Protein AF-A0A1M2VH30-F1 (afdb_monomer_lite)

Foldseek 3Di:
DDDDPVVVVVVVCVCVLPVLLVVLVVVCVCCCPPVVDNDDPVVSVVSSVCSNVVSLLVVLVVVVVVVCVVCVVVVHDDAAEDDADDRQRVVVVVVLVVCVVPHPSVVVVVVCCVVRNQWHWYGHRSDIDIHGNPD

Sequence (135 aa):
MSLPPGLRYTLRQLPNILIPPAIIYASAYIARGYFQLSPPTWLLVLLTLFSWPIAFTARVQYHDYANLLRARTLGAVCPRAIPHKWPGSIDLLKTIFAMDNVRYLGHSLFEWREEYGNIFNFRVMFEDRLANALA

Structure (mmCIF, N/CA/C/O backbone):
data_AF-A0A1M2VH30-F1
#
_entry.id   AF-A0A1M2VH30-F1
#
loop_
_atom_site.group_PDB
_atom_site.id
_atom_site.type_symbol
_atom_site.label_atom_id
_atom_site.label_alt_id
_atom_site.label_comp_id
_atom_site.label_asym_id
_atom_site.label_entity_id
_atom_site.label_seq_id
_atom_site.pdbx_PDB_ins_code
_atom_site.Cartn_x
_atom_site.Cartn_y
_atom_site.Cartn_z
_atom_site.occupancy
_atom_site.B_iso_or_equiv
_atom_site.auth_seq_id
_atom_site.auth_comp_id
_atom_site.auth_asym_id
_atom_site.auth_atom_id
_atom_site.pdbx_PDB_model_num
ATOM 1 N N . MET A 1 1 ? 8.312 -32.038 12.430 1.00 47.81 1 MET A N 1
ATOM 2 C CA . MET A 1 1 ? 7.209 -32.230 11.461 1.00 47.81 1 MET A CA 1
ATOM 3 C C . MET A 1 1 ? 6.965 -30.917 10.733 1.00 47.81 1 MET A C 1
ATOM 5 O O . MET A 1 1 ? 6.730 -29.901 11.377 1.00 47.81 1 MET A O 1
ATOM 9 N N . SER A 1 2 ? 7.128 -30.892 9.413 1.00 69.62 2 SER A N 1
ATOM 10 C CA . SER A 1 2 ? 6.905 -29.699 8.595 1.00 69.62 2 SER A CA 1
ATOM 11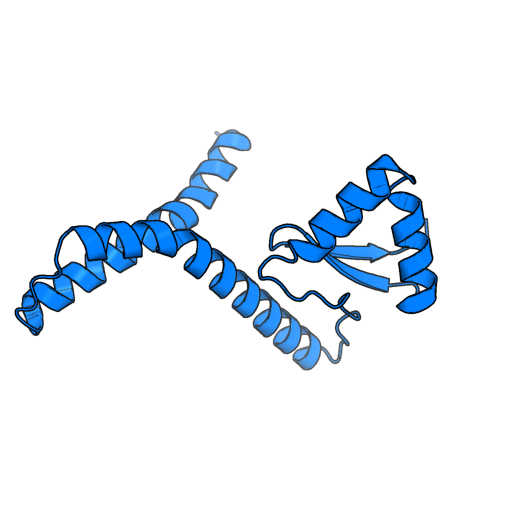 C C . SER A 1 2 ? 5.404 -29.423 8.484 1.00 69.62 2 SER A C 1
ATOM 13 O O . SER A 1 2 ? 4.657 -30.228 7.943 1.00 69.62 2 SER A O 1
ATOM 15 N N . LEU A 1 3 ? 4.955 -28.280 9.015 1.00 73.50 3 LEU A N 1
ATOM 16 C CA . LEU A 1 3 ? 3.594 -27.784 8.785 1.00 73.50 3 LEU A CA 1
ATOM 17 C C . LEU A 1 3 ? 3.281 -27.757 7.274 1.00 73.50 3 LEU A C 1
ATOM 19 O O . LEU A 1 3 ? 4.151 -27.315 6.512 1.00 73.50 3 LEU A O 1
ATOM 23 N N . PRO A 1 4 ? 2.065 -28.158 6.851 1.00 81.12 4 PRO A N 1
ATOM 24 C CA . PRO A 1 4 ? 1.647 -28.115 5.454 1.00 81.12 4 PRO A CA 1
ATOM 25 C C . PRO A 1 4 ? 1.818 -26.707 4.865 1.00 81.12 4 PRO A C 1
ATOM 27 O O . PRO A 1 4 ? 1.574 -25.721 5.571 1.00 81.12 4 PRO A O 1
ATOM 30 N N . PRO A 1 5 ? 2.200 -26.580 3.581 1.00 76.56 5 PRO A N 1
ATOM 31 C CA . PRO A 1 5 ? 2.479 -25.284 2.960 1.00 76.56 5 PRO A CA 1
ATOM 32 C C . PRO A 1 5 ? 1.276 -24.332 3.024 1.00 76.56 5 PRO A C 1
ATOM 34 O O . PRO A 1 5 ? 1.458 -23.144 3.282 1.00 76.56 5 PRO A O 1
ATOM 37 N N . GLY A 1 6 ? 0.051 -24.858 2.906 1.00 80.31 6 GLY A N 1
ATOM 38 C CA . GLY A 1 6 ? -1.178 -24.074 3.056 1.00 80.31 6 GLY A CA 1
ATOM 39 C C . GLY A 1 6 ? -1.340 -23.479 4.458 1.00 80.31 6 GLY A C 1
ATOM 40 O O . GLY A 1 6 ? -1.515 -22.276 4.600 1.00 80.31 6 GLY A O 1
ATOM 41 N N . LEU A 1 7 ? -1.176 -24.292 5.505 1.00 80.50 7 LEU A N 1
ATOM 42 C CA . LEU A 1 7 ? -1.288 -23.845 6.899 1.00 80.50 7 LEU A CA 1
ATOM 43 C C . LEU A 1 7 ? -0.220 -22.804 7.260 1.00 80.50 7 LEU A C 1
ATOM 45 O O . LEU A 1 7 ? -0.517 -21.815 7.927 1.00 80.50 7 LEU A O 1
ATOM 49 N N . ARG A 1 8 ? 1.014 -22.981 6.769 1.00 79.81 8 ARG A N 1
ATOM 50 C CA . ARG A 1 8 ? 2.083 -21.979 6.924 1.00 79.81 8 ARG A CA 1
ATOM 51 C C . ARG A 1 8 ? 1.718 -20.651 6.264 1.00 79.81 8 ARG A C 1
ATOM 53 O O . ARG A 1 8 ? 1.994 -19.601 6.839 1.00 79.81 8 ARG A O 1
ATOM 60 N N . TYR A 1 9 ? 1.108 -20.693 5.081 1.00 76.50 9 TYR A N 1
ATOM 61 C CA . TYR A 1 9 ? 0.673 -19.492 4.376 1.00 76.50 9 TYR A CA 1
ATOM 62 C C . TYR A 1 9 ? -0.437 -18.764 5.144 1.00 76.50 9 TYR A C 1
ATOM 64 O O . TYR A 1 9 ? -0.314 -17.569 5.411 1.00 76.50 9 TYR A O 1
ATOM 72 N N . THR A 1 10 ? -1.466 -19.481 5.601 1.00 79.25 10 THR A N 1
ATOM 73 C CA . THR A 1 10 ? -2.586 -18.888 6.348 1.00 79.25 10 THR A CA 1
ATOM 74 C C . THR A 1 10 ? -2.133 -18.263 7.668 1.00 79.25 10 THR A C 1
ATOM 76 O O . THR A 1 10 ? -2.511 -17.135 7.981 1.00 79.25 10 THR A O 1
ATOM 79 N N . LEU A 1 11 ? -1.257 -18.947 8.415 1.00 80.81 11 LEU A N 1
ATOM 80 C CA . LEU A 1 11 ? -0.679 -18.429 9.662 1.00 80.81 11 LEU A CA 1
ATOM 81 C C . LEU A 1 11 ? 0.173 -17.175 9.440 1.00 80.81 11 LEU A C 1
ATOM 83 O O . LEU A 1 11 ? 0.194 -16.287 10.287 1.00 80.81 11 LEU A O 1
ATOM 87 N N . ARG A 1 12 ? 0.841 -17.063 8.289 1.00 79.12 12 ARG A N 1
ATOM 88 C CA . ARG A 1 12 ? 1.616 -15.869 7.929 1.00 79.12 12 ARG A CA 1
ATOM 89 C C . ARG A 1 12 ? 0.731 -14.701 7.482 1.00 79.12 12 ARG A C 1
ATOM 91 O O . ARG A 1 12 ? 1.134 -13.548 7.626 1.00 79.12 12 ARG A O 1
ATOM 98 N N . GLN A 1 13 ? -0.465 -14.986 6.967 1.00 77.50 13 GLN A N 1
ATOM 99 C CA . GLN A 1 13 ? -1.441 -13.980 6.538 1.00 77.50 13 GLN A CA 1
ATOM 100 C C . GLN A 1 13 ? -2.295 -13.449 7.703 1.00 77.50 13 GLN A C 1
ATOM 102 O O . GLN A 1 13 ? -2.722 -12.297 7.670 1.00 77.50 13 GLN A O 1
ATOM 107 N N . LEU A 1 14 ? -2.508 -14.261 8.743 1.00 77.06 14 LEU A N 1
ATOM 108 C CA . LEU A 1 14 ? -3.305 -13.946 9.936 1.00 77.06 14 LEU A CA 1
ATOM 109 C C . LEU A 1 14 ? -2.987 -12.577 10.570 1.00 77.06 14 LEU A C 1
ATOM 111 O O . LEU A 1 14 ? -3.925 -11.813 10.801 1.00 77.06 14 LEU A O 1
ATOM 115 N N . PRO A 1 15 ? -1.712 -12.195 10.786 1.00 76.12 15 PRO A N 1
ATOM 116 C CA . PRO A 1 15 ? -1.377 -10.870 11.303 1.00 76.12 15 PRO A CA 1
ATOM 117 C C . PRO A 1 15 ? -1.864 -9.739 10.390 1.00 76.12 15 PRO A C 1
ATOM 119 O O . PRO A 1 15 ? -2.450 -8.779 10.874 1.00 76.12 15 PRO A O 1
ATOM 122 N N . ASN A 1 16 ? -1.713 -9.862 9.067 1.00 72.12 16 ASN A N 1
ATOM 123 C CA . ASN A 1 16 ? -2.185 -8.833 8.130 1.00 72.12 16 ASN A CA 1
ATOM 124 C C . ASN A 1 16 ? -3.709 -8.649 8.162 1.00 72.12 16 ASN A C 1
ATOM 126 O O . ASN A 1 16 ? -4.192 -7.568 7.845 1.00 72.12 16 ASN A O 1
ATOM 130 N N . ILE A 1 17 ? -4.454 -9.690 8.537 1.00 73.62 17 ILE A N 1
ATOM 131 C CA . ILE A 1 17 ? -5.920 -9.671 8.621 1.00 73.62 17 ILE A CA 1
ATOM 132 C C . ILE A 1 17 ? -6.388 -9.119 9.975 1.00 73.62 17 ILE A C 1
ATOM 134 O O . ILE A 1 17 ? -7.365 -8.375 10.037 1.00 73.62 17 ILE A O 1
ATOM 138 N N . LEU A 1 18 ? -5.695 -9.468 11.063 1.00 76.62 18 LEU A N 1
ATOM 139 C CA . LEU A 1 18 ? -6.094 -9.117 12.430 1.00 76.62 18 LEU A CA 1
ATOM 140 C C . LEU A 1 18 ? -5.576 -7.751 12.897 1.00 76.62 18 LEU A C 1
ATOM 142 O O . LEU A 1 18 ? -6.222 -7.113 13.726 1.00 76.62 18 LEU A O 1
ATOM 146 N N . ILE A 1 19 ? -4.441 -7.277 12.375 1.00 80.75 19 ILE A N 1
ATOM 147 C CA . ILE A 1 19 ? -3.851 -5.989 12.771 1.00 80.75 19 ILE A CA 1
ATOM 148 C C . ILE A 1 19 ? -4.781 -4.793 12.463 1.00 80.75 19 ILE A C 1
ATOM 150 O O . ILE A 1 19 ? -4.978 -3.979 13.367 1.00 80.75 19 ILE A O 1
ATOM 154 N N . PRO A 1 20 ? -5.401 -4.659 11.269 1.00 79.19 20 PRO A N 1
ATOM 155 C CA . PRO A 1 20 ? -6.268 -3.516 10.962 1.00 79.19 20 PRO A CA 1
ATOM 156 C C . PRO A 1 20 ? -7.453 -3.329 11.932 1.00 79.19 20 PRO A C 1
ATOM 158 O O . PRO A 1 20 ? -7.596 -2.229 12.476 1.00 79.19 20 PRO A O 1
ATOM 161 N N . PRO A 1 21 ? -8.279 -4.357 12.233 1.00 78.88 21 PRO A N 1
ATOM 162 C CA . PRO A 1 21 ? -9.355 -4.203 13.210 1.00 78.88 21 PRO A CA 1
ATOM 163 C C . PRO A 1 21 ? -8.826 -4.029 14.641 1.00 78.88 21 PRO A C 1
ATOM 165 O O . PRO A 1 21 ? -9.429 -3.287 15.417 1.00 78.88 21 PRO A O 1
ATOM 168 N N . ALA A 1 22 ? -7.685 -4.638 14.991 1.00 81.06 22 ALA A N 1
ATOM 169 C CA . ALA A 1 22 ? -7.069 -4.458 16.306 1.00 81.06 22 ALA A CA 1
ATOM 170 C C . ALA A 1 22 ? -6.622 -3.006 16.550 1.00 81.06 22 ALA A C 1
ATOM 172 O O . ALA A 1 22 ? -6.839 -2.481 17.640 1.00 81.06 22 ALA A O 1
ATOM 173 N N . ILE A 1 23 ? -6.071 -2.325 15.538 1.00 82.69 23 ILE A N 1
ATOM 174 C CA . ILE A 1 23 ? -5.701 -0.900 15.620 1.00 82.69 23 ILE A CA 1
ATOM 175 C C . ILE A 1 23 ? -6.936 -0.025 15.864 1.00 82.69 23 ILE A C 1
ATOM 177 O O . ILE A 1 23 ? -6.892 0.919 16.657 1.00 82.69 23 ILE A O 1
ATOM 181 N N . ILE A 1 24 ? -8.064 -0.337 15.226 1.00 82.62 24 ILE A N 1
ATOM 182 C CA . ILE A 1 24 ? -9.304 0.426 15.425 1.00 82.62 24 ILE A CA 1
ATOM 183 C C . ILE A 1 24 ? -9.867 0.204 16.817 1.00 82.62 24 ILE A C 1
ATOM 185 O O . ILE A 1 24 ? -10.260 1.158 17.481 1.00 82.62 24 ILE A O 1
ATOM 189 N N . TYR A 1 25 ? -9.864 -1.038 17.288 1.00 81.31 25 TYR A N 1
ATOM 190 C CA . TYR A 1 25 ? -10.297 -1.324 18.646 1.00 81.31 25 TYR A CA 1
ATOM 191 C C . TYR A 1 25 ? -9.398 -0.631 19.682 1.00 81.31 25 TYR A C 1
ATOM 193 O O . TYR A 1 25 ? -9.900 0.001 20.610 1.00 81.31 25 TYR A O 1
ATOM 201 N N . ALA A 1 26 ? -8.075 -0.670 19.491 1.00 83.25 26 ALA A N 1
ATOM 202 C CA . ALA A 1 26 ? -7.117 0.002 20.365 1.00 83.25 26 ALA A CA 1
ATOM 203 C C . ALA A 1 26 ? -7.298 1.529 20.360 1.00 83.25 26 ALA A C 1
ATOM 205 O O . ALA A 1 26 ? -7.329 2.147 21.423 1.00 83.25 26 ALA A O 1
ATOM 206 N N . SER A 1 27 ? -7.481 2.144 19.189 1.00 80.56 27 SER A N 1
ATOM 207 C CA . SER A 1 27 ? -7.740 3.587 19.087 1.00 80.56 27 SER A CA 1
ATOM 208 C C . SER A 1 27 ? -9.076 3.983 19.719 1.00 80.56 27 SER A C 1
ATOM 210 O O . SER A 1 27 ? -9.132 4.984 20.430 1.00 80.56 27 SER A O 1
ATOM 212 N N . ALA A 1 28 ? -10.126 3.171 19.566 1.00 80.12 28 ALA A N 1
ATOM 213 C CA . ALA A 1 28 ? -11.406 3.380 20.241 1.00 80.12 28 ALA A CA 1
ATOM 214 C C . ALA A 1 28 ? -11.289 3.262 21.771 1.00 80.12 28 ALA A C 1
ATOM 216 O O . ALA A 1 28 ? -11.904 4.043 22.499 1.00 80.12 28 ALA A O 1
ATOM 217 N N . TYR A 1 29 ? -10.483 2.316 22.265 1.00 82.56 29 TYR A N 1
ATOM 218 C CA . TYR A 1 29 ? -10.215 2.144 23.693 1.00 82.56 29 TYR A CA 1
ATOM 219 C C . TYR A 1 29 ? -9.459 3.345 24.279 1.00 82.56 29 TYR A C 1
ATOM 221 O O . TYR A 1 29 ? -9.867 3.892 25.304 1.00 82.56 29 TYR A O 1
ATOM 229 N N . ILE A 1 30 ? -8.412 3.817 23.593 1.00 82.81 30 ILE A N 1
ATOM 230 C CA . ILE A 1 30 ? -7.645 5.009 23.988 1.00 82.81 30 ILE A CA 1
ATOM 231 C C . ILE A 1 30 ? -8.534 6.261 23.961 1.00 82.81 30 ILE A C 1
ATOM 233 O O . ILE A 1 30 ? -8.496 7.050 24.903 1.00 82.81 30 ILE A O 1
ATOM 237 N N . ALA A 1 31 ? -9.374 6.425 22.933 1.00 81.38 31 ALA A N 1
ATOM 238 C CA . ALA A 1 31 ? -10.291 7.560 22.820 1.00 81.38 31 ALA A CA 1
ATOM 239 C C . ALA A 1 31 ? -11.291 7.620 23.987 1.00 81.38 31 ALA A C 1
ATOM 241 O O . ALA A 1 31 ? -11.532 8.689 24.548 1.00 81.38 31 ALA A O 1
ATOM 242 N N . ARG A 1 32 ? -11.819 6.465 24.408 1.00 81.12 32 ARG A N 1
ATOM 243 C CA . ARG A 1 32 ? -12.712 6.376 25.571 1.00 81.12 32 ARG A CA 1
ATOM 244 C C . ARG A 1 32 ? -11.990 6.665 26.883 1.00 81.12 32 ARG A C 1
ATOM 246 O O . ARG A 1 32 ? -12.524 7.397 27.708 1.00 81.12 32 ARG A O 1
ATOM 253 N N . GLY A 1 33 ? -10.795 6.104 27.070 1.00 81.56 33 GLY A N 1
ATOM 254 C CA . GLY A 1 33 ? -10.043 6.222 28.321 1.00 81.56 33 GLY A CA 1
ATOM 255 C C . GLY A 1 33 ? -9.447 7.610 28.559 1.00 81.56 33 GLY A C 1
ATOM 256 O O . GLY A 1 33 ? -9.567 8.143 29.656 1.00 81.56 33 GLY A O 1
ATOM 257 N N . TYR A 1 34 ? -8.827 8.206 27.538 1.00 81.19 34 TYR A N 1
ATOM 258 C CA . TYR A 1 34 ? -8.109 9.479 27.677 1.00 81.19 34 TYR A CA 1
ATOM 259 C C . TYR A 1 34 ? -8.952 10.701 27.323 1.00 81.19 34 TYR A C 1
ATOM 261 O O . TYR A 1 34 ? -8.755 11.760 27.912 1.00 81.19 34 TYR A O 1
ATOM 269 N N . PHE A 1 35 ? -9.885 10.573 26.376 1.00 78.38 35 PHE A N 1
ATOM 270 C CA . PHE A 1 35 ? -10.638 11.717 25.858 1.00 78.38 35 PHE A CA 1
ATOM 271 C C . PHE A 1 35 ? -12.117 11.717 26.267 1.00 78.38 35 PHE A C 1
ATOM 273 O O . PHE A 1 35 ? -12.845 12.619 25.862 1.00 78.38 35 PHE A O 1
ATOM 280 N N . GLN A 1 36 ? -12.577 10.708 27.027 1.00 77.38 36 GLN A N 1
ATOM 281 C CA . GLN A 1 36 ? -13.991 10.493 27.399 1.00 77.38 36 GLN A CA 1
ATOM 282 C C . GLN A 1 36 ? -14.956 10.496 26.198 1.00 77.38 36 GLN A C 1
ATOM 284 O O . GLN A 1 36 ? -16.176 10.590 26.337 1.00 77.38 36 GLN A O 1
ATOM 289 N N . LEU A 1 37 ? -14.409 10.354 24.992 1.00 74.81 37 LEU A N 1
ATOM 290 C CA . LEU A 1 37 ? -15.153 10.334 23.752 1.00 74.81 37 LEU A CA 1
ATOM 291 C C . LEU A 1 37 ? -15.687 8.921 23.574 1.00 74.81 37 LEU A C 1
ATOM 293 O O . LEU A 1 37 ? -14.934 7.958 23.440 1.00 74.81 37 LEU A O 1
ATOM 297 N N . SER A 1 38 ? -17.010 8.802 23.594 1.00 75.62 38 SER A N 1
ATOM 298 C CA . SER A 1 38 ? -17.717 7.562 23.292 1.00 75.62 38 SER A CA 1
ATOM 299 C C . SER A 1 38 ? -18.079 7.572 21.809 1.00 75.62 38 SER A C 1
ATOM 301 O O . SER A 1 38 ? -19.145 8.084 21.463 1.00 75.62 38 SER A O 1
ATOM 303 N N . PRO A 1 39 ? -17.211 7.066 20.905 1.00 75.69 39 PRO A N 1
ATOM 304 C CA . PRO A 1 39 ? -17.527 7.057 19.488 1.00 75.69 39 PRO A CA 1
ATOM 305 C C . PRO A 1 39 ? -18.803 6.237 19.265 1.00 75.69 39 PRO A C 1
ATOM 307 O O . PRO A 1 39 ? -18.933 5.141 19.831 1.00 75.69 39 PRO A O 1
ATOM 310 N N . PRO A 1 40 ? -19.747 6.752 18.465 1.00 82.06 40 PRO A N 1
ATOM 311 C CA . PRO A 1 40 ? -20.974 6.038 18.180 1.00 82.06 40 PRO A CA 1
ATOM 312 C C . PRO A 1 40 ? -20.671 4.765 17.379 1.00 82.06 40 PRO A C 1
ATOM 314 O O . PRO A 1 40 ? -19.720 4.703 16.597 1.00 82.06 40 PRO A O 1
ATOM 317 N N . THR A 1 41 ? -21.485 3.729 17.570 1.00 80.50 41 THR A N 1
ATOM 318 C CA . THR A 1 41 ? -21.265 2.392 16.991 1.00 80.50 41 THR A CA 1
ATOM 319 C C . THR A 1 41 ? -21.179 2.405 15.467 1.00 80.50 41 THR A C 1
ATOM 321 O O . THR A 1 41 ? -20.350 1.694 14.906 1.00 80.50 41 THR A O 1
ATOM 324 N N . TRP A 1 42 ? -21.952 3.258 14.790 1.00 82.12 42 TRP A N 1
ATOM 325 C CA . TRP A 1 42 ? -21.894 3.403 13.332 1.00 82.12 42 TRP A CA 1
ATOM 326 C C . TRP A 1 42 ? -20.517 3.869 12.836 1.00 82.12 42 TRP A C 1
ATOM 328 O O . TRP A 1 42 ? -20.046 3.390 11.807 1.00 82.12 42 TRP A O 1
ATOM 338 N N . LEU A 1 43 ? -19.826 4.732 13.590 1.00 82.56 43 LEU A N 1
ATOM 339 C CA . LEU A 1 43 ? -18.488 5.203 13.233 1.00 82.56 43 LEU A CA 1
ATOM 340 C C . LEU A 1 43 ? -17.460 4.073 13.350 1.00 82.56 43 LEU A C 1
ATOM 342 O O . LEU A 1 43 ? -16.601 3.937 12.485 1.00 82.56 43 LEU A O 1
ATOM 346 N N . LEU A 1 44 ? -17.571 3.228 14.380 1.00 81.56 44 LEU A N 1
ATOM 347 C CA . LEU A 1 44 ? -16.708 2.053 14.540 1.00 81.56 44 LEU A CA 1
ATOM 348 C C . LEU A 1 44 ? -16.937 1.021 13.431 1.00 81.56 44 LEU A C 1
ATOM 350 O O . LEU A 1 44 ? -15.969 0.455 12.924 1.00 81.56 44 LEU A O 1
ATOM 354 N N . VAL A 1 45 ? -18.190 0.803 13.022 1.00 82.62 45 VAL A N 1
ATOM 355 C CA . VAL A 1 45 ? -18.527 -0.083 11.894 1.00 82.62 45 VAL A CA 1
ATOM 356 C C . VAL A 1 45 ? -17.931 0.448 10.589 1.00 82.62 45 VAL A C 1
ATOM 358 O O . VAL A 1 45 ? -17.301 -0.304 9.852 1.00 82.62 45 VAL A O 1
ATOM 361 N N . LEU A 1 46 ? -18.052 1.752 10.321 1.00 83.62 46 LEU A N 1
ATOM 362 C CA . LEU A 1 46 ? -17.437 2.355 9.136 1.00 83.62 46 LEU A CA 1
ATOM 363 C C . LEU A 1 46 ? -15.910 2.270 9.186 1.00 83.62 46 LEU A C 1
ATOM 365 O O . LEU A 1 46 ? -15.296 1.826 8.221 1.00 83.62 46 LEU A O 1
ATOM 369 N N . LEU A 1 47 ? -15.288 2.633 10.310 1.00 82.06 47 LEU A N 1
ATOM 370 C CA . LEU A 1 47 ? -13.838 2.548 10.464 1.00 82.06 47 LEU A CA 1
ATOM 371 C C . LEU A 1 47 ? -13.348 1.117 10.247 1.00 82.06 47 LEU A C 1
ATOM 373 O O . LEU A 1 47 ? -12.393 0.917 9.504 1.00 82.06 47 LEU A O 1
ATOM 377 N N . THR A 1 48 ? -13.998 0.119 10.850 1.00 81.00 48 THR A N 1
ATOM 378 C CA . THR A 1 48 ? -13.608 -1.292 10.684 1.00 81.00 48 THR A CA 1
ATOM 379 C C . THR A 1 48 ? -13.766 -1.761 9.244 1.00 81.00 48 THR A C 1
ATOM 381 O O . THR A 1 48 ? -12.850 -2.403 8.729 1.00 81.00 48 THR A O 1
ATOM 384 N N . LEU A 1 49 ? -14.845 -1.374 8.559 1.00 83.19 49 LEU A N 1
ATOM 385 C CA . LEU A 1 49 ? -15.051 -1.687 7.145 1.00 83.19 49 LEU A CA 1
ATOM 386 C C . LEU A 1 49 ? -13.969 -1.056 6.252 1.00 83.19 49 LEU A C 1
ATOM 388 O O . LEU A 1 49 ? -13.398 -1.726 5.394 1.00 83.19 49 LEU A O 1
ATOM 392 N N . PHE A 1 50 ? -13.638 0.216 6.487 1.00 81.31 50 PHE A N 1
ATOM 393 C CA . PHE A 1 50 ? -12.613 0.938 5.728 1.00 81.31 50 PHE A CA 1
ATOM 394 C C . PHE A 1 50 ? -11.176 0.609 6.156 1.00 81.31 50 PHE A C 1
ATOM 396 O O . PHE A 1 50 ? -10.229 0.927 5.439 1.00 81.31 50 PHE A O 1
ATOM 403 N N . SER A 1 51 ? -10.984 -0.084 7.276 1.00 81.88 51 SER A N 1
ATOM 404 C CA . SER A 1 51 ? -9.656 -0.438 7.783 1.00 81.88 51 SER A CA 1
ATOM 405 C C . SER A 1 51 ? -8.865 -1.305 6.816 1.00 81.88 51 SER A C 1
ATOM 407 O O . SER A 1 51 ? -7.668 -1.101 6.645 1.00 81.88 51 SER A O 1
ATOM 409 N N . TRP A 1 52 ? -9.546 -2.224 6.133 1.00 79.88 52 TRP A N 1
ATOM 410 C CA . TRP A 1 52 ? -8.942 -3.104 5.144 1.00 79.88 52 TRP A CA 1
ATOM 411 C C . TRP A 1 52 ? -8.454 -2.324 3.920 1.00 79.88 52 TRP A C 1
ATOM 413 O O . TRP A 1 52 ? -7.250 -2.363 3.661 1.00 79.88 52 TRP A O 1
ATOM 423 N N . PRO A 1 53 ? -9.300 -1.577 3.179 1.00 80.06 53 PRO A N 1
ATOM 424 C CA . PRO A 1 53 ? -8.830 -0.830 2.015 1.00 80.06 53 PRO A CA 1
ATOM 425 C C . PRO A 1 53 ? -7.757 0.208 2.377 1.00 80.06 53 PRO A C 1
ATOM 427 O O . PRO A 1 53 ? -6.799 0.379 1.620 1.00 80.06 53 PRO A O 1
ATOM 430 N N . ILE A 1 54 ? -7.844 0.843 3.552 1.00 81.81 54 ILE A N 1
ATOM 431 C CA . ILE A 1 54 ? -6.810 1.773 4.031 1.00 81.81 54 ILE A CA 1
ATOM 432 C C . ILE A 1 54 ? -5.497 1.033 4.320 1.00 81.81 54 ILE A C 1
ATOM 434 O O . ILE A 1 54 ? -4.438 1.461 3.871 1.00 81.81 54 ILE A O 1
ATOM 438 N N . ALA A 1 55 ? -5.538 -0.104 5.015 1.00 81.00 55 ALA A N 1
ATOM 439 C CA . ALA A 1 55 ? -4.336 -0.882 5.301 1.00 81.00 55 ALA A CA 1
ATOM 440 C C . ALA A 1 55 ? -3.666 -1.402 4.018 1.00 81.00 55 ALA A C 1
ATOM 442 O O . ALA A 1 55 ? -2.443 -1.327 3.893 1.00 81.00 55 ALA A O 1
ATOM 443 N N . PHE A 1 56 ? -4.445 -1.883 3.043 1.00 78.88 56 PHE A N 1
ATOM 444 C CA . PHE A 1 56 ? -3.912 -2.339 1.756 1.00 78.88 56 PHE A CA 1
ATOM 445 C C . PHE A 1 56 ? -3.268 -1.199 0.965 1.00 78.88 56 PHE A C 1
ATOM 447 O O . PHE A 1 56 ? -2.137 -1.341 0.504 1.00 78.88 56 PHE A O 1
ATOM 454 N N . THR A 1 57 ? -3.942 -0.054 0.853 1.00 80.62 57 THR A N 1
ATOM 455 C CA . THR A 1 57 ? -3.388 1.125 0.168 1.00 80.62 57 THR A CA 1
ATOM 456 C C . THR A 1 57 ? -2.117 1.632 0.848 1.00 80.62 57 THR A C 1
ATOM 458 O O . THR A 1 57 ? -1.113 1.837 0.168 1.00 80.62 57 THR A O 1
ATOM 461 N N . ALA A 1 58 ? -2.109 1.754 2.177 1.00 81.81 58 ALA A N 1
ATOM 462 C CA . ALA A 1 58 ? -0.930 2.165 2.939 1.00 81.81 58 ALA A CA 1
ATOM 463 C C . ALA A 1 58 ? 0.244 1.192 2.760 1.00 81.81 58 ALA A C 1
ATOM 465 O O . ALA A 1 58 ? 1.377 1.618 2.536 1.00 81.81 58 ALA A O 1
ATOM 466 N N . ARG A 1 59 ? -0.018 -0.119 2.806 1.00 82.19 59 ARG A N 1
ATOM 467 C CA . ARG A 1 59 ? 1.009 -1.148 2.607 1.00 82.19 59 ARG A CA 1
ATOM 468 C C . ARG A 1 59 ? 1.659 -1.048 1.229 1.00 82.19 59 ARG A C 1
ATOM 470 O O . ARG A 1 59 ? 2.870 -1.205 1.123 1.00 82.19 59 ARG A O 1
ATOM 477 N N . VAL A 1 60 ? 0.871 -0.789 0.193 1.00 80.81 60 VAL A N 1
ATOM 478 C CA . VAL A 1 60 ? 1.364 -0.668 -1.186 1.00 80.81 60 VAL A CA 1
ATOM 479 C C . VAL A 1 60 ? 2.232 0.566 -1.337 1.00 80.81 60 VAL A C 1
ATOM 481 O O . VAL A 1 60 ? 3.363 0.457 -1.789 1.00 80.81 60 VAL A O 1
ATOM 484 N N . GLN A 1 61 ? 1.757 1.715 -0.854 1.00 81.19 61 GLN A N 1
ATOM 485 C CA . GLN A 1 61 ? 2.537 2.953 -0.877 1.00 81.19 61 GLN A CA 1
ATOM 486 C C . GLN A 1 61 ? 3.850 2.812 -0.099 1.00 81.19 61 GLN A C 1
ATOM 488 O O . GLN A 1 61 ? 4.896 3.292 -0.532 1.00 81.19 61 GLN A O 1
ATOM 493 N N . TYR A 1 62 ? 3.820 2.100 1.031 1.00 84.81 62 TYR A N 1
ATOM 494 C CA . TYR A 1 62 ? 5.028 1.791 1.787 1.00 84.81 62 TYR A CA 1
ATOM 495 C C . TYR A 1 62 ? 5.992 0.898 0.995 1.00 84.81 62 TYR A C 1
ATOM 497 O O . TYR A 1 62 ? 7.190 1.171 0.976 1.00 84.81 62 TYR A O 1
ATOM 505 N N . HIS A 1 63 ? 5.492 -0.147 0.330 1.00 83.25 63 HIS A N 1
ATOM 506 C CA . HIS A 1 63 ? 6.312 -1.008 -0.523 1.00 83.25 63 HIS A CA 1
ATOM 507 C C . HIS A 1 63 ? 6.936 -0.233 -1.688 1.00 83.25 63 HIS A C 1
ATOM 509 O O . HIS A 1 63 ? 8.132 -0.387 -1.929 1.00 83.25 63 HIS A O 1
ATOM 515 N N . ASP A 1 64 ? 6.174 0.641 -2.344 1.00 80.81 64 ASP A N 1
ATOM 516 C CA . ASP A 1 64 ? 6.650 1.500 -3.432 1.00 80.81 64 ASP A CA 1
ATOM 517 C C . ASP A 1 64 ? 7.779 2.402 -2.961 1.00 80.81 64 ASP A C 1
ATOM 519 O O . ASP A 1 64 ? 8.861 2.435 -3.549 1.00 80.81 64 ASP A O 1
ATOM 523 N N . TYR A 1 65 ? 7.547 3.091 -1.845 1.00 83.56 65 TYR A N 1
ATOM 524 C CA . TYR A 1 65 ? 8.527 3.982 -1.250 1.00 83.56 65 TYR A CA 1
ATOM 525 C C . TYR A 1 65 ? 9.789 3.229 -0.813 1.00 83.56 65 TYR A C 1
ATOM 527 O O . TYR A 1 65 ? 10.906 3.665 -1.097 1.00 83.56 65 TYR A O 1
ATOM 535 N N . ALA A 1 66 ? 9.636 2.070 -0.168 1.00 86.69 66 ALA A N 1
ATOM 536 C CA . ALA A 1 66 ? 10.758 1.245 0.265 1.00 86.69 66 ALA A CA 1
ATOM 537 C C . ALA A 1 6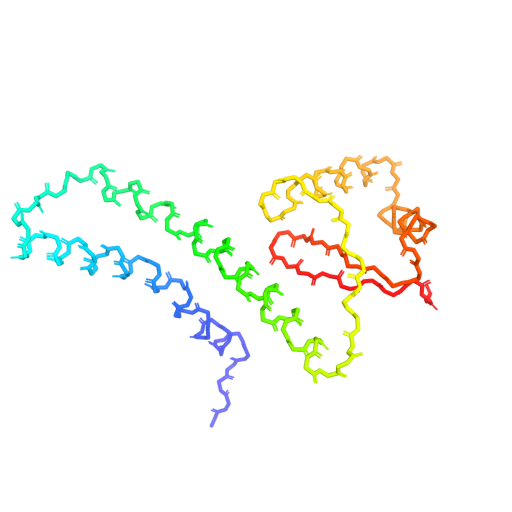6 ? 11.561 0.693 -0.923 1.00 86.69 66 ALA A C 1
ATOM 539 O O . ALA A 1 66 ? 12.791 0.662 -0.868 1.00 86.69 66 ALA A O 1
ATOM 540 N N . ASN A 1 67 ? 10.892 0.286 -2.004 1.00 84.69 67 ASN A N 1
ATOM 541 C CA . ASN A 1 67 ? 11.539 -0.189 -3.224 1.00 84.69 67 ASN A CA 1
ATOM 542 C C . ASN A 1 67 ? 12.287 0.941 -3.939 1.00 84.69 67 ASN A C 1
ATOM 544 O O . ASN A 1 67 ? 13.437 0.746 -4.329 1.00 84.69 67 ASN A O 1
ATOM 548 N N . LEU A 1 68 ? 11.690 2.133 -4.032 1.00 84.00 6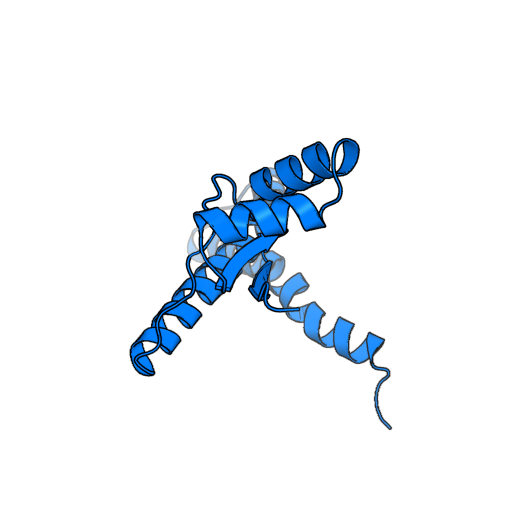8 LEU A N 1
ATOM 549 C CA . LEU A 1 68 ? 12.347 3.329 -4.564 1.00 84.00 68 LEU A CA 1
ATOM 550 C C . LEU A 1 68 ? 13.592 3.693 -3.753 1.00 84.00 68 LEU A C 1
ATOM 552 O O . LEU A 1 68 ? 14.645 3.977 -4.325 1.00 84.00 68 LEU A O 1
ATOM 556 N N . LEU A 1 69 ? 13.490 3.662 -2.423 1.00 85.38 69 LEU A N 1
ATOM 557 C CA . LEU A 1 69 ? 14.618 3.950 -1.544 1.00 85.38 69 LEU A CA 1
ATOM 558 C C . LEU A 1 69 ? 15.741 2.924 -1.736 1.00 85.38 69 LEU A C 1
ATOM 560 O O . LEU A 1 69 ? 16.891 3.313 -1.921 1.00 85.38 69 LEU A O 1
ATOM 564 N N . ARG A 1 70 ? 15.413 1.627 -1.769 1.00 88.06 70 ARG A N 1
ATOM 565 C CA . ARG A 1 70 ? 16.389 0.550 -2.003 1.00 88.06 70 ARG A CA 1
ATOM 566 C C . ARG A 1 70 ? 17.066 0.664 -3.365 1.00 88.06 70 ARG A C 1
ATOM 568 O O . ARG A 1 70 ? 18.285 0.533 -3.446 1.00 88.06 70 ARG A O 1
ATOM 575 N N . ALA A 1 71 ? 16.303 0.947 -4.419 1.00 85.12 71 ALA A N 1
ATOM 576 C CA . ALA A 1 71 ? 16.853 1.145 -5.754 1.00 85.12 71 ALA A CA 1
ATOM 577 C C . ALA A 1 71 ? 17.861 2.303 -5.763 1.00 85.12 71 ALA A C 1
ATOM 579 O O . ALA A 1 71 ? 18.995 2.120 -6.198 1.00 85.12 71 ALA A O 1
ATOM 580 N N . ARG A 1 72 ? 17.507 3.444 -5.149 1.00 86.62 72 ARG A N 1
ATOM 581 C CA . ARG A 1 72 ? 18.416 4.592 -4.994 1.00 86.62 72 ARG A CA 1
ATOM 582 C C . ARG A 1 72 ? 19.687 4.238 -4.226 1.00 86.62 72 ARG A C 1
ATOM 584 O O . ARG A 1 72 ? 20.767 4.623 -4.658 1.00 86.62 72 ARG A O 1
ATOM 591 N N . THR A 1 73 ? 19.583 3.486 -3.126 1.00 88.31 73 THR A N 1
ATOM 592 C CA . THR A 1 73 ? 20.766 3.079 -2.342 1.00 88.31 73 THR A CA 1
ATOM 593 C C . THR A 1 73 ? 21.707 2.149 -3.104 1.00 88.31 73 THR A C 1
ATOM 595 O O . THR A 1 73 ? 22.901 2.140 -2.829 1.00 88.31 73 THR A O 1
ATOM 598 N N . LEU A 1 74 ? 21.186 1.387 -4.068 1.00 91.12 74 LEU A N 1
ATOM 599 C CA . LEU A 1 74 ? 21.959 0.463 -4.900 1.00 91.12 74 LEU A CA 1
ATOM 600 C C . LEU A 1 74 ? 22.416 1.093 -6.226 1.00 91.12 74 LEU A C 1
ATOM 602 O O . LEU A 1 74 ? 23.004 0.400 -7.051 1.00 91.12 74 LEU A O 1
ATOM 606 N N . GLY A 1 75 ? 22.119 2.377 -6.467 1.00 86.75 75 GLY A N 1
ATOM 607 C CA . GLY A 1 75 ? 22.371 3.031 -7.756 1.00 86.75 75 GLY A CA 1
ATOM 608 C C . GLY A 1 75 ? 21.533 2.466 -8.913 1.00 86.75 75 GLY A C 1
ATOM 609 O O . GLY A 1 75 ? 21.844 2.713 -10.074 1.00 86.75 75 GLY A O 1
ATOM 610 N N . ALA A 1 76 ? 20.482 1.701 -8.610 1.00 83.19 76 ALA A N 1
ATOM 611 C CA . ALA A 1 76 ? 19.586 1.103 -9.587 1.00 83.19 76 ALA A CA 1
ATOM 612 C C . ALA A 1 76 ? 18.414 2.043 -9.917 1.00 83.19 76 ALA A C 1
ATOM 614 O O . ALA A 1 76 ? 17.952 2.820 -9.079 1.00 83.19 76 ALA A O 1
ATOM 615 N N . VAL A 1 77 ? 17.896 1.938 -11.141 1.00 79.69 77 VAL A N 1
ATOM 616 C CA . VAL A 1 77 ? 16.731 2.703 -11.607 1.00 79.69 77 VAL A CA 1
ATOM 617 C C . VAL A 1 77 ? 15.493 1.810 -11.559 1.00 79.69 77 VAL A C 1
ATOM 619 O O . VAL A 1 77 ? 15.516 0.680 -12.045 1.00 79.69 77 VAL A O 1
ATOM 622 N N . CYS A 1 78 ? 14.403 2.305 -10.969 1.00 78.06 78 CYS A N 1
ATOM 623 C CA . CYS A 1 78 ? 13.131 1.587 -10.987 1.00 78.06 78 CYS A CA 1
ATOM 624 C C . CYS A 1 78 ? 12.533 1.574 -12.407 1.00 78.06 78 CYS A C 1
ATOM 626 O O . CYS A 1 78 ? 12.531 2.620 -13.061 1.00 78.06 78 CYS A O 1
ATOM 628 N N . PRO A 1 79 ? 11.988 0.433 -12.874 1.00 77.06 79 PRO A N 1
ATOM 629 C CA . PRO A 1 79 ? 11.285 0.353 -14.151 1.00 77.06 79 PRO A CA 1
ATOM 630 C C . PRO A 1 79 ? 10.126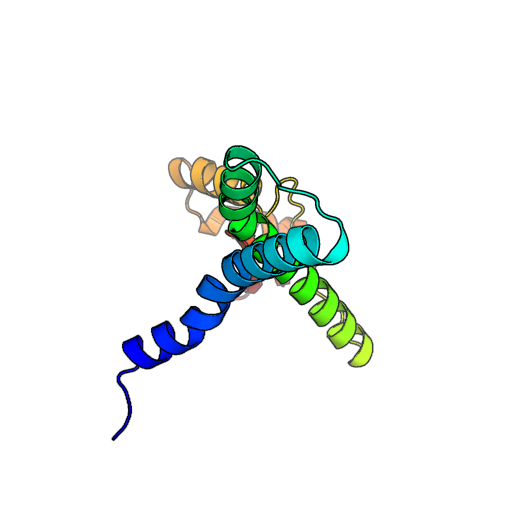 1.344 -14.218 1.00 77.06 79 PRO A C 1
ATOM 632 O O . PRO A 1 79 ? 9.485 1.640 -13.205 1.00 77.06 79 PRO A O 1
ATOM 635 N N . ARG A 1 80 ? 9.828 1.834 -15.423 1.00 77.56 80 ARG A N 1
ATOM 636 C CA . ARG A 1 80 ? 8.713 2.756 -15.632 1.00 77.56 80 ARG A CA 1
ATOM 637 C C . ARG A 1 80 ? 7.402 2.028 -15.328 1.00 77.56 80 ARG A C 1
ATOM 639 O O . ARG A 1 80 ? 7.130 0.971 -15.897 1.00 77.56 80 ARG A O 1
ATOM 646 N N . ALA A 1 81 ? 6.628 2.577 -14.395 1.00 77.75 81 ALA A N 1
ATOM 647 C CA . ALA A 1 81 ? 5.313 2.055 -14.058 1.00 77.75 81 ALA A CA 1
ATOM 648 C C . ALA A 1 81 ? 4.264 2.597 -15.036 1.00 77.75 81 ALA A C 1
ATOM 650 O O . ALA A 1 81 ? 4.264 3.796 -15.330 1.00 77.75 81 ALA A O 1
ATOM 651 N N . ILE A 1 82 ? 3.368 1.732 -15.514 1.00 80.44 82 ILE A N 1
ATOM 652 C CA . ILE A 1 82 ? 2.220 2.152 -16.324 1.00 80.44 82 ILE A CA 1
ATOM 653 C C . ILE A 1 82 ? 1.327 3.064 -15.466 1.00 80.44 82 ILE A C 1
ATOM 655 O O . ILE A 1 82 ? 0.973 2.688 -14.341 1.00 80.44 82 ILE A O 1
ATOM 659 N N . PRO A 1 83 ? 0.957 4.260 -15.958 1.00 79.31 83 PRO A N 1
ATOM 660 C CA . PRO A 1 83 ? 0.148 5.196 -15.194 1.00 79.31 83 PRO A CA 1
ATOM 661 C C . PRO A 1 83 ? -1.229 4.601 -14.877 1.00 79.31 83 PRO A C 1
ATOM 663 O O . PRO A 1 83 ? -1.925 4.080 -15.746 1.00 79.31 83 PRO A O 1
ATOM 666 N N . HIS A 1 84 ? -1.652 4.726 -13.622 1.00 79.06 84 HIS A N 1
ATOM 667 C CA . HIS A 1 84 ? -2.966 4.297 -13.149 1.00 79.06 84 HIS A CA 1
ATOM 668 C C . HIS A 1 84 ? -3.601 5.399 -12.291 1.00 79.06 84 HIS A C 1
ATOM 670 O O . HIS A 1 84 ? -2.896 6.092 -11.555 1.00 79.06 84 HIS A O 1
ATOM 676 N N . LYS A 1 85 ? -4.927 5.576 -12.358 1.00 79.06 85 LYS A N 1
ATOM 677 C CA . LYS A 1 85 ? -5.618 6.668 -11.643 1.00 79.06 85 LYS A CA 1
ATOM 678 C C . LYS A 1 85 ? -6.189 6.211 -10.303 1.00 79.06 85 LYS A C 1
ATOM 680 O O . LYS A 1 85 ? -6.093 6.937 -9.319 1.00 79.06 85 LYS A O 1
ATOM 685 N N . TRP A 1 86 ? -6.750 5.008 -10.250 1.00 77.75 86 TRP A N 1
ATOM 686 C CA . TRP A 1 86 ? -7.410 4.476 -9.063 1.00 77.75 86 TRP A CA 1
ATOM 687 C C . TRP A 1 86 ? -6.477 3.613 -8.195 1.00 77.75 86 TRP A C 1
ATOM 689 O O . TRP A 1 86 ? -5.578 2.941 -8.718 1.00 77.75 86 TRP A O 1
ATOM 699 N N . PRO A 1 87 ? -6.685 3.600 -6.861 1.00 71.62 87 PRO A N 1
ATOM 700 C CA . PRO A 1 87 ? -5.907 2.771 -5.945 1.00 71.62 87 PRO A CA 1
ATOM 701 C C . PRO A 1 87 ? -6.007 1.292 -6.332 1.00 71.62 87 PRO A C 1
ATOM 703 O O . PRO A 1 87 ? -7.082 0.797 -6.662 1.00 71.62 87 PRO A O 1
ATOM 706 N N . GLY A 1 88 ? -4.873 0.589 -6.316 1.00 71.19 88 GLY A N 1
ATOM 707 C CA . GLY A 1 88 ? -4.803 -0.819 -6.725 1.00 71.19 88 GLY A CA 1
ATOM 708 C C . GLY A 1 88 ? -4.902 -1.048 -8.234 1.00 71.19 88 GLY A C 1
ATOM 709 O O . GLY A 1 88 ? -5.034 -2.198 -8.651 1.00 71.19 88 GLY A O 1
ATOM 710 N N . SER A 1 89 ? -4.827 0.022 -9.036 1.00 81.06 89 SER A N 1
ATOM 711 C CA . SER A 1 89 ? -4.815 -0.026 -10.505 1.00 81.06 89 SER A CA 1
ATOM 712 C C . SER A 1 89 ? -6.055 -0.692 -11.093 1.00 81.06 89 SER A C 1
ATOM 714 O O . SER A 1 89 ? -5.997 -1.381 -12.108 1.00 81.06 89 SER A O 1
ATOM 716 N N . ILE A 1 90 ? -7.201 -0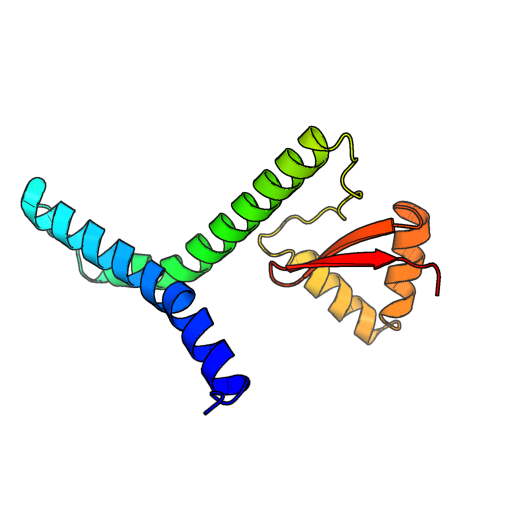.453 -10.452 1.00 80.81 90 ILE A N 1
ATOM 717 C CA . ILE A 1 90 ? -8.496 -0.998 -10.870 1.00 80.81 90 ILE A CA 1
ATOM 718 C C . ILE A 1 90 ? -8.847 -0.547 -12.295 1.00 80.81 90 ILE A C 1
ATOM 720 O O . ILE A 1 90 ? -9.455 -1.315 -13.033 1.00 80.81 90 ILE A O 1
ATOM 724 N N . ASP A 1 91 ? -8.435 0.653 -12.716 1.00 82.94 91 ASP A N 1
ATOM 725 C CA . ASP A 1 91 ? -8.628 1.094 -14.106 1.00 82.94 91 ASP A CA 1
ATOM 726 C C . ASP A 1 91 ? -7.876 0.217 -15.083 1.00 82.94 91 ASP A C 1
ATOM 728 O O . ASP A 1 91 ? -8.431 -0.198 -16.088 1.00 82.94 91 ASP A O 1
ATOM 732 N N . LEU A 1 92 ? -6.615 -0.075 -14.769 1.00 81.88 92 LEU A N 1
ATOM 733 C CA . LEU A 1 92 ? -5.747 -0.886 -15.605 1.00 81.88 92 LEU A CA 1
ATOM 734 C C . LEU A 1 92 ? -6.325 -2.301 -15.695 1.00 81.88 92 LEU A C 1
ATOM 736 O O . LEU A 1 92 ? -6.437 -2.847 -16.785 1.00 81.88 92 LEU A O 1
ATOM 740 N N . LEU A 1 93 ? -6.818 -2.838 -14.575 1.00 81.88 93 LEU A N 1
ATOM 741 C CA . LEU A 1 93 ? -7.536 -4.109 -14.542 1.00 81.88 93 LEU A CA 1
ATOM 742 C C . LEU A 1 93 ? -8.809 -4.089 -15.404 1.00 81.88 93 LEU A C 1
ATOM 744 O O . LEU A 1 93 ? -9.043 -5.022 -16.165 1.00 81.88 93 LEU A O 1
ATOM 748 N N . LYS A 1 94 ? -9.622 -3.029 -15.326 1.00 81.31 94 LYS A N 1
ATOM 749 C CA . LYS A 1 94 ? -10.813 -2.871 -16.177 1.00 81.31 94 LYS A CA 1
ATOM 750 C C . LYS A 1 94 ? -10.446 -2.784 -17.652 1.00 81.31 94 LYS A C 1
ATOM 752 O O . LYS A 1 94 ? -11.114 -3.415 -18.460 1.00 81.31 94 LYS A O 1
ATOM 757 N N . THR A 1 95 ? -9.401 -2.036 -17.995 1.00 79.75 95 THR A N 1
ATOM 758 C CA . THR A 1 95 ? -8.904 -1.925 -19.369 1.00 79.75 95 THR A CA 1
ATOM 759 C C . THR A 1 95 ? -8.418 -3.277 -19.871 1.00 79.75 95 THR A C 1
ATOM 761 O O . THR A 1 95 ? -8.808 -3.678 -20.959 1.00 79.75 95 THR A O 1
ATOM 764 N N . ILE A 1 96 ? -7.659 -4.017 -19.057 1.00 78.50 96 ILE A N 1
ATOM 765 C CA . ILE A 1 96 ? -7.238 -5.387 -19.364 1.00 78.50 96 ILE A CA 1
ATOM 766 C C . ILE A 1 96 ? -8.454 -6.275 -19.635 1.00 78.50 96 ILE A C 1
ATOM 768 O O . ILE A 1 96 ? -8.500 -6.910 -20.677 1.00 78.50 96 ILE A O 1
ATOM 772 N N . PHE A 1 97 ? -9.451 -6.304 -18.747 1.00 79.19 97 PHE A N 1
ATOM 773 C CA . PHE A 1 97 ? -10.638 -7.147 -18.938 1.00 79.19 97 PHE A CA 1
ATOM 774 C C . PHE A 1 97 ? -11.486 -6.716 -20.137 1.00 79.19 97 PHE A C 1
ATOM 776 O O . PHE A 1 97 ? -12.023 -7.558 -20.853 1.00 79.19 97 PHE A O 1
ATOM 783 N N . ALA A 1 98 ? -11.625 -5.413 -20.374 1.00 78.25 98 ALA A N 1
ATOM 784 C CA . ALA A 1 98 ? -12.327 -4.900 -21.544 1.00 78.25 98 ALA A CA 1
ATOM 785 C C . ALA A 1 98 ? -11.604 -5.296 -22.838 1.00 78.25 98 ALA A C 1
ATOM 787 O O . ALA A 1 98 ? -12.255 -5.658 -23.815 1.00 78.25 98 ALA A O 1
ATOM 788 N N . MET A 1 99 ? -10.269 -5.266 -22.827 1.00 70.00 99 MET A N 1
ATOM 789 C CA . MET A 1 99 ? -9.446 -5.680 -23.955 1.00 70.00 99 MET A CA 1
ATOM 790 C C . MET A 1 99 ? -9.441 -7.195 -24.137 1.00 70.00 99 MET A C 1
ATOM 792 O O . MET A 1 99 ? -9.565 -7.611 -25.275 1.00 70.00 99 MET A O 1
ATOM 796 N N . ASP A 1 100 ? -9.404 -8.001 -23.072 1.00 70.25 100 ASP A N 1
ATOM 797 C CA . ASP A 1 100 ? -9.377 -9.475 -23.137 1.00 70.25 100 ASP A CA 1
ATOM 798 C C . ASP A 1 100 ? -10.610 -10.059 -23.844 1.00 70.25 100 ASP A C 1
ATOM 800 O O . ASP A 1 100 ? -10.515 -11.010 -24.616 1.00 70.25 100 ASP A O 1
ATOM 804 N N . ASN A 1 101 ? -11.770 -9.417 -23.673 1.00 65.00 101 ASN A N 1
ATOM 805 C CA . ASN A 1 101 ? -12.999 -9.789 -24.381 1.00 65.00 101 ASN A CA 1
ATOM 806 C C . ASN A 1 101 ? -12.938 -9.542 -25.904 1.00 65.00 101 ASN A C 1
ATOM 808 O O . ASN A 1 101 ? -13.791 -10.041 -26.635 1.00 65.00 101 ASN A O 1
ATOM 812 N N . VAL A 1 102 ? -11.967 -8.759 -26.388 1.00 62.72 102 VAL A N 1
ATOM 813 C CA . VAL A 1 102 ? -11.843 -8.342 -27.798 1.00 62.72 102 VAL A CA 1
ATOM 814 C C . VAL A 1 102 ? -10.519 -8.807 -28.424 1.00 62.72 102 VAL A C 1
ATOM 816 O O . VAL A 1 102 ? -10.455 -9.063 -29.625 1.00 62.72 102 VAL A O 1
ATOM 819 N N . ARG A 1 103 ? -9.443 -8.906 -27.637 1.00 61.28 103 ARG A N 1
ATOM 820 C CA . ARG A 1 103 ? -8.054 -9.169 -28.039 1.00 61.28 103 ARG A CA 1
ATOM 821 C C . ARG A 1 103 ? -7.355 -9.935 -26.919 1.00 61.28 103 ARG A C 1
ATOM 823 O O . ARG A 1 103 ? -7.533 -9.624 -25.754 1.00 61.28 103 ARG A O 1
ATOM 830 N N . TYR A 1 104 ? -6.492 -10.883 -27.267 1.00 73.12 104 TYR A N 1
ATOM 831 C CA . TYR A 1 104 ? -5.730 -11.641 -26.273 1.00 73.12 104 TYR A CA 1
ATOM 832 C C . TYR A 1 104 ? -4.867 -10.714 -25.402 1.00 73.12 104 TYR A C 1
ATOM 834 O O . TYR A 1 104 ? -4.144 -9.873 -25.937 1.00 73.12 104 TYR A O 1
ATOM 842 N N . LEU A 1 105 ? -4.882 -10.921 -24.083 1.00 70.06 105 LEU A N 1
ATOM 843 C CA . LEU A 1 105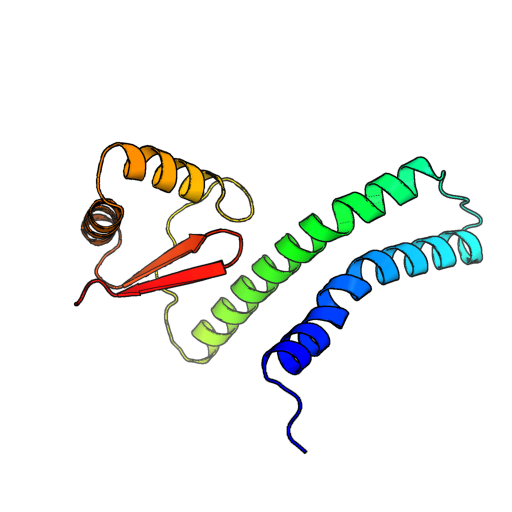 ? -4.062 -10.233 -23.071 1.00 70.06 105 LEU A CA 1
ATOM 844 C C . LEU A 1 105 ? -2.598 -9.979 -23.485 1.00 70.06 105 LEU A C 1
ATOM 846 O O . LEU A 1 105 ? -2.036 -8.918 -23.212 1.00 70.06 105 LEU A O 1
ATOM 850 N N . GLY A 1 106 ? -1.981 -10.944 -24.177 1.00 71.69 106 GLY A N 1
ATOM 851 C CA . GLY A 1 106 ? -0.608 -10.819 -24.678 1.00 71.69 106 GLY A CA 1
ATOM 852 C C . GLY A 1 106 ? -0.409 -9.645 -25.642 1.00 71.69 106 GLY A C 1
ATOM 853 O O . GLY A 1 106 ? 0.667 -9.062 -25.679 1.00 71.69 106 GLY A O 1
ATOM 854 N N . HIS A 1 107 ? -1.446 -9.245 -26.375 1.00 75.75 107 HIS A N 1
ATOM 855 C CA . HIS A 1 107 ? -1.372 -8.147 -27.328 1.00 75.75 107 HIS A CA 1
ATOM 856 C C . HIS A 1 107 ? -1.215 -6.780 -26.648 1.00 75.75 107 HIS A C 1
ATOM 858 O O . HIS A 1 107 ? -0.386 -5.982 -27.073 1.00 75.75 107 HIS A O 1
ATOM 864 N N . SER A 1 108 ? -1.918 -6.543 -25.537 1.00 76.44 108 SER A N 1
ATOM 865 C CA . SER A 1 108 ? -1.739 -5.328 -24.730 1.00 76.44 108 SER A CA 1
ATOM 866 C C . SER A 1 108 ? -0.333 -5.237 -24.127 1.00 76.44 108 SER A C 1
ATOM 868 O O . SER A 1 108 ? 0.217 -4.146 -24.010 1.00 76.44 108 SER A O 1
ATOM 870 N N . LEU A 1 109 ? 0.293 -6.377 -23.797 1.00 77.00 109 LEU A N 1
ATOM 871 C CA . LEU A 1 109 ? 1.688 -6.403 -23.338 1.00 77.00 109 LEU A CA 1
ATOM 872 C C . LEU A 1 109 ? 2.671 -5.994 -24.448 1.00 77.00 109 LEU A C 1
ATOM 874 O O . LEU A 1 109 ? 3.673 -5.345 -24.149 1.00 77.00 109 LEU A O 1
ATOM 878 N N . PHE A 1 110 ? 2.394 -6.340 -25.711 1.00 79.12 110 PHE A N 1
ATOM 879 C CA . PHE A 1 110 ? 3.198 -5.890 -26.854 1.00 79.12 110 PHE A CA 1
ATOM 880 C C . PHE A 1 110 ? 3.032 -4.390 -27.122 1.00 79.12 110 PHE A C 1
ATOM 882 O O . PHE A 1 110 ? 4.030 -3.709 -27.332 1.00 79.12 110 PHE A O 1
ATOM 889 N N . GLU A 1 111 ? 1.814 -3.852 -27.037 1.00 82.12 111 GLU A N 1
ATOM 890 C CA . GLU A 1 111 ? 1.577 -2.404 -27.174 1.00 82.12 111 GLU A CA 1
ATOM 891 C C . GLU A 1 111 ? 2.301 -1.615 -26.067 1.00 82.12 111 GLU A C 1
ATOM 893 O O . GLU A 1 111 ? 3.005 -0.641 -26.335 1.00 82.12 111 GLU A O 1
ATOM 898 N N . TRP A 1 112 ? 2.229 -2.079 -24.815 1.00 81.44 112 TRP A N 1
ATOM 899 C CA . TRP A 1 112 ? 2.971 -1.449 -23.718 1.00 81.44 112 TRP A CA 1
ATOM 900 C C . TRP A 1 112 ? 4.482 -1.589 -23.856 1.00 81.44 112 TRP A C 1
ATOM 902 O O . TRP A 1 112 ? 5.215 -0.714 -23.402 1.00 81.44 112 TRP A O 1
ATOM 912 N N . ARG A 1 113 ? 4.971 -2.647 -24.506 1.00 81.38 113 ARG A N 1
ATOM 913 C CA . ARG A 1 113 ? 6.392 -2.768 -24.834 1.00 81.38 113 ARG A CA 1
ATOM 914 C C . ARG A 1 113 ? 6.835 -1.673 -25.805 1.00 81.38 113 ARG A C 1
ATOM 916 O O . ARG A 1 113 ? 7.912 -1.114 -25.611 1.00 81.38 113 ARG A O 1
ATOM 923 N N . GLU A 1 114 ? 6.041 -1.369 -26.829 1.00 81.69 114 GLU A N 1
ATOM 924 C CA . GLU A 1 114 ? 6.359 -0.291 -27.776 1.00 81.69 114 GLU A CA 1
ATOM 925 C C . GLU A 1 114 ? 6.376 1.083 -27.090 1.00 81.69 114 GLU A C 1
ATOM 927 O O . GLU A 1 114 ? 7.244 1.905 -27.376 1.00 81.69 114 GLU A O 1
ATOM 932 N N . GLU A 1 115 ? 5.471 1.316 -26.136 1.00 83.56 115 GLU A N 1
ATOM 933 C CA . GLU A 1 115 ? 5.336 2.609 -25.453 1.00 83.56 115 GLU A CA 1
ATOM 934 C C . GLU A 1 115 ? 6.316 2.799 -24.272 1.00 83.56 115 GLU A C 1
ATOM 936 O O . GLU A 1 115 ? 6.860 3.890 -24.067 1.00 83.56 115 GLU A O 1
ATOM 941 N N . TYR A 1 116 ? 6.556 1.750 -23.477 1.00 81.50 116 TYR A N 1
ATOM 942 C CA . TYR A 1 116 ? 7.316 1.812 -22.218 1.00 81.50 116 TYR A CA 1
ATOM 943 C C . TYR A 1 116 ? 8.676 1.096 -22.273 1.00 81.50 116 TYR A C 1
ATOM 945 O O . TYR A 1 116 ? 9.487 1.273 -21.361 1.00 81.50 116 TYR A O 1
ATOM 953 N N . GLY A 1 117 ? 8.962 0.347 -23.343 1.00 81.50 117 GLY A N 1
ATOM 954 C CA . GLY A 1 117 ? 10.208 -0.393 -23.555 1.00 81.50 117 GLY A CA 1
ATOM 955 C C . GLY A 1 117 ? 10.146 -1.864 -23.124 1.00 81.50 117 GLY A C 1
ATOM 956 O O . GLY A 1 117 ? 9.109 -2.389 -22.733 1.00 81.50 117 GLY A O 1
ATOM 957 N N . ASN A 1 118 ? 11.285 -2.564 -23.186 1.00 81.50 118 ASN A N 1
ATOM 958 C CA . ASN A 1 118 ? 11.349 -4.013 -22.919 1.00 81.50 118 ASN A CA 1
ATOM 959 C C . ASN A 1 118 ? 11.041 -4.415 -21.463 1.00 81.50 118 ASN A C 1
ATOM 961 O O . ASN A 1 118 ? 10.647 -5.558 -21.229 1.00 81.50 118 ASN A O 1
ATOM 965 N N . ILE A 1 119 ? 11.260 -3.512 -20.500 1.00 82.38 119 ILE A N 1
ATOM 966 C CA . ILE A 1 119 ? 11.044 -3.764 -19.072 1.00 82.38 119 ILE A CA 1
ATOM 967 C C . ILE A 1 119 ? 10.122 -2.680 -18.534 1.00 82.38 119 ILE A C 1
ATOM 969 O O . ILE A 1 119 ? 10.516 -1.519 -18.413 1.00 82.38 119 ILE A O 1
ATOM 973 N N . PHE A 1 120 ? 8.913 -3.079 -18.165 1.00 81.81 120 PHE A N 1
ATOM 974 C CA . PHE A 1 120 ? 7.932 -2.190 -17.562 1.00 81.81 120 PHE A CA 1
ATOM 975 C C . PHE A 1 120 ? 7.290 -2.851 -16.345 1.00 81.81 120 PHE A C 1
ATOM 977 O O . PHE A 1 120 ? 7.212 -4.078 -16.229 1.00 81.81 120 PHE A O 1
ATOM 984 N N . ASN A 1 121 ? 6.853 -2.011 -15.412 1.00 83.88 121 ASN A N 1
ATOM 985 C CA . ASN A 1 121 ? 6.063 -2.444 -14.271 1.00 83.88 121 ASN A CA 1
ATOM 986 C C . ASN A 1 121 ? 4.601 -2.078 -14.520 1.00 83.88 121 ASN A C 1
ATOM 988 O O . ASN A 1 121 ? 4.293 -0.942 -14.878 1.00 83.88 121 ASN A O 1
ATOM 992 N N . PHE A 1 122 ? 3.689 -3.007 -14.288 1.00 82.69 122 PHE A N 1
ATOM 993 C CA . PHE A 1 122 ? 2.266 -2.714 -14.251 1.00 82.69 122 PHE A CA 1
ATOM 994 C C . PHE A 1 122 ? 1.671 -3.324 -12.995 1.00 82.69 122 PHE A C 1
ATOM 996 O O . PHE A 1 122 ? 2.082 -4.386 -12.535 1.00 82.69 122 PHE A O 1
ATOM 1003 N N . ARG A 1 123 ? 0.705 -2.627 -12.412 1.00 80.44 123 ARG A N 1
ATOM 1004 C CA . ARG A 1 123 ? 0.113 -3.032 -11.146 1.00 80.44 123 ARG A CA 1
ATOM 1005 C C . ARG A 1 123 ? -1.273 -3.599 -11.374 1.00 80.44 123 ARG A C 1
ATOM 1007 O O . ARG A 1 123 ? -2.064 -3.042 -12.132 1.00 80.44 123 ARG A O 1
ATOM 1014 N N . VAL A 1 124 ? -1.562 -4.703 -10.696 1.00 76.00 124 VAL A N 1
ATOM 1015 C CA . VAL A 1 124 ? -2.865 -5.368 -10.720 1.00 76.00 124 VAL A CA 1
ATOM 1016 C C . VAL A 1 124 ? -3.239 -5.741 -9.296 1.00 76.00 124 VAL A C 1
ATOM 1018 O O . VAL A 1 124 ? -2.480 -6.423 -8.618 1.00 76.00 124 VAL A O 1
ATOM 1021 N N . MET A 1 125 ? -4.406 -5.285 -8.831 1.00 75.75 125 MET A N 1
ATOM 1022 C CA . MET A 1 125 ? -4.935 -5.602 -7.497 1.00 75.75 125 MET A CA 1
ATOM 1023 C C . MET A 1 125 ? -3.916 -5.376 -6.370 1.00 75.75 125 MET A C 1
ATOM 1025 O O . MET A 1 125 ? -3.742 -6.236 -5.512 1.00 75.75 125 MET A O 1
ATOM 1029 N N . PHE A 1 126 ? -3.263 -4.208 -6.361 1.00 72.00 126 PHE A N 1
ATOM 1030 C CA . PHE A 1 126 ? -2.264 -3.829 -5.346 1.00 72.00 126 PHE A CA 1
ATOM 1031 C C . PHE A 1 126 ? -0.941 -4.614 -5.395 1.00 72.00 126 PHE A C 1
ATOM 1033 O O . PHE A 1 126 ? -0.124 -4.487 -4.485 1.00 72.00 126 PHE A O 1
ATOM 1040 N N . GLU A 1 127 ? -0.700 -5.382 -6.454 1.00 75.38 127 GLU A N 1
ATOM 1041 C CA . GLU A 1 127 ? 0.543 -6.122 -6.654 1.00 75.38 127 GLU A CA 1
ATOM 1042 C C . GLU A 1 127 ? 1.286 -5.605 -7.888 1.00 75.38 127 GLU A C 1
ATOM 1044 O O . GLU A 1 127 ? 0.700 -5.454 -8.963 1.00 75.38 127 GLU A O 1
ATOM 1049 N N . ASP A 1 128 ? 2.578 -5.325 -7.722 1.00 78.50 128 ASP A N 1
ATOM 1050 C CA . ASP A 1 128 ? 3.464 -4.952 -8.822 1.00 78.50 128 ASP A CA 1
ATOM 1051 C C . ASP A 1 128 ? 3.857 -6.181 -9.633 1.00 78.50 128 ASP A C 1
ATOM 1053 O O . ASP A 1 128 ? 4.302 -7.195 -9.087 1.00 78.50 128 ASP A O 1
ATOM 1057 N N . ARG A 1 129 ? 3.721 -6.077 -10.954 1.00 77.94 129 ARG A N 1
ATOM 1058 C CA . ARG A 1 129 ? 4.091 -7.120 -11.903 1.00 77.94 129 ARG A CA 1
ATOM 1059 C C . ARG A 1 129 ? 5.112 -6.562 -12.876 1.00 77.94 129 ARG A C 1
ATOM 1061 O O . ARG A 1 129 ? 4.820 -5.705 -13.708 1.00 77.94 129 ARG A O 1
ATOM 1068 N N . LEU A 1 130 ? 6.326 -7.087 -12.770 1.00 80.81 130 LEU A N 1
ATOM 1069 C CA . LEU A 1 130 ? 7.396 -6.806 -13.714 1.00 80.81 130 LEU A CA 1
ATOM 1070 C C . LEU A 1 130 ? 7.224 -7.713 -14.929 1.00 80.81 130 LEU A C 1
ATOM 1072 O O . LEU A 1 130 ? 7.357 -8.932 -14.818 1.00 80.81 130 LEU A O 1
ATOM 1076 N N . ALA A 1 131 ? 6.931 -7.114 -16.079 1.00 76.50 131 ALA A N 1
ATOM 1077 C CA . ALA A 1 131 ? 6.987 -7.810 -17.353 1.00 76.50 131 ALA A CA 1
ATOM 1078 C C . ALA A 1 131 ? 8.358 -7.600 -17.990 1.00 76.50 131 ALA A C 1
ATOM 1080 O O . ALA A 1 131 ? 8.866 -6.480 -18.075 1.00 76.50 131 ALA A O 1
ATOM 1081 N N . ASN A 1 132 ? 8.928 -8.702 -18.467 1.00 73.19 132 ASN A N 1
ATOM 1082 C CA . ASN A 1 132 ? 10.053 -8.699 -19.384 1.00 73.19 132 ASN A CA 1
ATOM 1083 C C . ASN A 1 132 ? 9.574 -9.327 -20.695 1.00 73.19 132 ASN A C 1
ATOM 1085 O O . ASN A 1 132 ? 9.301 -10.524 -20.736 1.00 73.19 132 ASN A O 1
ATOM 1089 N N . ALA A 1 133 ? 9.440 -8.526 -21.748 1.00 60.78 133 ALA A N 1
ATOM 1090 C CA . ALA A 1 133 ? 8.876 -8.962 -23.028 1.00 60.78 133 ALA A CA 1
ATOM 1091 C C . ALA A 1 133 ? 9.929 -9.575 -23.985 1.00 60.78 133 ALA A C 1
ATOM 1093 O O . ALA A 1 133 ? 9.853 -9.388 -25.199 1.00 60.78 133 ALA A O 1
ATOM 1094 N N . LEU A 1 134 ? 10.943 -10.259 -23.438 1.00 55.31 134 LEU A N 1
ATOM 1095 C CA . LEU A 1 134 ? 12.048 -10.892 -24.181 1.00 55.31 134 LEU A CA 1
ATOM 1096 C C . LEU A 1 134 ? 11.850 -12.397 -24.468 1.00 55.31 134 LEU A C 1
ATOM 1098 O O . LEU A 1 134 ? 12.791 -13.025 -24.949 1.00 55.31 134 LEU A O 1
ATOM 1102 N N . ALA A 1 135 ? 10.679 -12.974 -24.180 1.00 44.75 135 ALA A N 1
ATOM 1103 C CA . ALA A 1 135 ? 10.388 -14.398 -24.391 1.00 44.75 135 ALA A CA 1
ATOM 1104 C C . ALA A 1 135 ? 9.307 -14.613 -25.453 1.00 44.75 135 ALA A C 1
ATOM 1106 O O . ALA A 1 135 ? 8.285 -13.892 -25.391 1.00 44.75 135 ALA A O 1
#

Secondary structure (DSSP, 8-state):
-PPPHHHHHHHHHHHHHHHHHHHHHHHHHHHHHHH-----HHHHHHHHHHHHHHHHHHHHHHHHHHHHHHHHHTTPPPPEEPP-SSGGGHHHHHHHHHHHTTS-HHHHHHHHHHHH-SEEEEEETTEEEEEE---

Organism: Trametes pubescens (NCBI:txid154538)

pLDDT: mean 78.63, std 6.58, range [44.75, 91.12]

Radius of gyration: 20.35 Å; chains: 1; bounding box: 44×44×56 Å